Protein AF-A0A2V9IB07-F1 (afdb_monomer_lite)

pLDDT: mean 78.2, std 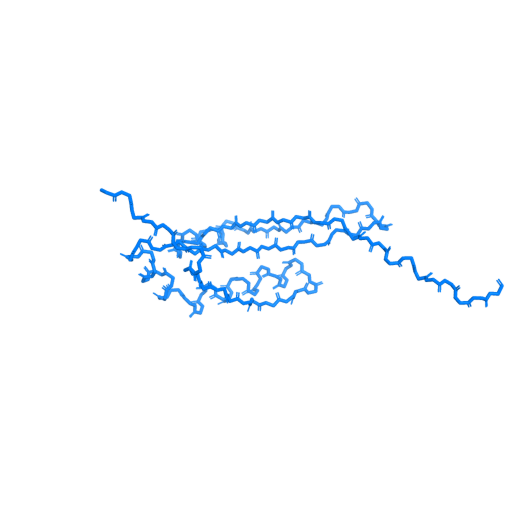16.07, range [34.69, 95.5]

Structure (mmCIF, N/CA/C/O backbone):
data_AF-A0A2V9IB07-F1
#
_entry.id   AF-A0A2V9IB07-F1
#
loop_
_atom_site.group_PDB
_atom_site.id
_atom_site.type_symbol
_atom_site.label_atom_id
_atom_site.label_alt_id
_atom_site.label_comp_id
_atom_site.label_asym_id
_atom_site.label_entity_id
_atom_site.label_seq_id
_atom_site.pdbx_PDB_ins_code
_atom_site.Cartn_x
_atom_site.Cartn_y
_atom_site.Cartn_z
_atom_site.occupancy
_atom_site.B_iso_or_equiv
_atom_site.auth_seq_id
_atom_site.auth_comp_id
_atom_site.auth_asym_id
_atom_site.auth_atom_id
_atom_site.pdbx_PDB_model_num
ATOM 1 N N . MET A 1 1 ? -20.875 -13.933 20.137 1.00 34.69 1 MET A N 1
ATOM 2 C CA . MET A 1 1 ? -21.347 -14.810 19.042 1.00 34.69 1 MET A CA 1
ATOM 3 C C . MET A 1 1 ? -20.501 -14.522 17.811 1.00 34.69 1 MET A C 1
ATOM 5 O O . MET A 1 1 ? -20.461 -13.358 17.434 1.00 34.69 1 MET A O 1
ATOM 9 N N . PRO A 1 2 ? -19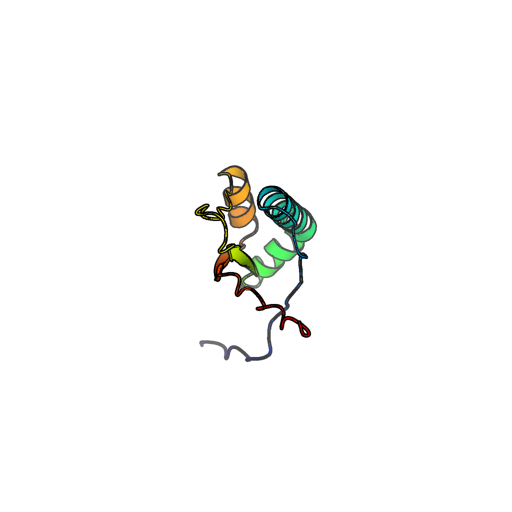.817 -15.500 17.198 1.00 49.41 2 PRO A N 1
ATOM 10 C CA . PRO A 1 2 ? -19.146 -15.270 15.925 1.00 49.41 2 PRO A CA 1
ATOM 11 C C . PRO A 1 2 ? -20.197 -15.269 14.805 1.00 49.41 2 PRO A C 1
ATOM 13 O O . PRO A 1 2 ? -20.926 -16.245 14.626 1.00 49.41 2 PRO A O 1
ATOM 16 N N . GLY A 1 3 ? -20.335 -14.145 14.101 1.00 53.38 3 GLY A N 1
ATOM 17 C CA . GLY A 1 3 ? -21.244 -14.014 12.961 1.00 53.38 3 GLY A CA 1
ATOM 18 C C . GLY A 1 3 ? -20.808 -14.911 11.799 1.00 53.38 3 GLY A C 1
ATOM 19 O O . GLY A 1 3 ? -19.620 -15.027 11.510 1.00 53.38 3 GLY A O 1
ATOM 20 N N . ARG A 1 4 ? -21.765 -15.562 11.123 1.00 59.72 4 ARG A N 1
ATOM 21 C CA . ARG A 1 4 ? -21.496 -16.342 9.903 1.00 59.72 4 ARG A CA 1
ATOM 22 C C . ARG A 1 4 ? -21.031 -15.399 8.789 1.00 59.72 4 ARG A C 1
ATOM 24 O O . ARG A 1 4 ? -21.849 -14.653 8.252 1.00 59.72 4 ARG A O 1
ATOM 31 N N . VAL A 1 5 ? -19.756 -15.481 8.411 1.00 60.03 5 VAL A N 1
ATOM 32 C CA . VAL A 1 5 ? -19.234 -14.873 7.178 1.00 60.03 5 VAL A CA 1
ATOM 33 C C . VAL A 1 5 ? -19.998 -15.484 6.003 1.00 60.03 5 VAL A C 1
ATOM 35 O O . VAL A 1 5 ? -20.005 -16.702 5.820 1.00 60.03 5 VAL A O 1
ATOM 38 N N . ARG A 1 6 ? -20.721 -14.662 5.237 1.00 61.72 6 ARG A N 1
ATOM 39 C CA . ARG A 1 6 ? -21.444 -15.136 4.053 1.00 61.72 6 ARG A CA 1
ATOM 40 C C . ARG A 1 6 ? -20.460 -15.177 2.890 1.00 61.72 6 ARG A C 1
ATOM 42 O O . ARG A 1 6 ? -19.881 -14.158 2.554 1.00 61.72 6 ARG A O 1
ATOM 49 N N . SER A 1 7 ? -20.342 -16.310 2.204 1.00 55.75 7 SER A N 1
ATOM 50 C CA . SER A 1 7 ? -19.403 -16.507 1.081 1.00 55.75 7 SER A CA 1
ATOM 51 C C . SER A 1 7 ? -19.609 -15.567 -0.122 1.00 55.75 7 SER A C 1
ATOM 53 O O . SER A 1 7 ? -18.810 -15.579 -1.047 1.00 55.75 7 SER A O 1
ATOM 55 N N . LYS A 1 8 ? -20.692 -14.778 -0.131 1.00 53.84 8 LYS A N 1
ATOM 56 C CA . LYS A 1 8 ? -21.001 -13.750 -1.138 1.00 53.84 8 LYS A CA 1
ATOM 57 C C . LYS A 1 8 ? -20.999 -12.318 -0.577 1.00 53.84 8 LYS A C 1
ATOM 59 O O . LYS A 1 8 ? -21.402 -11.407 -1.290 1.00 53.84 8 LYS A O 1
ATOM 64 N N . SER A 1 9 ? -20.624 -12.100 0.688 1.00 59.75 9 SER A N 1
ATOM 65 C CA . SER A 1 9 ? -20.465 -10.742 1.221 1.00 59.75 9 SER A CA 1
ATOM 66 C C . SER A 1 9 ? -19.043 -10.265 0.959 1.00 59.75 9 SER A C 1
ATOM 68 O O . SER A 1 9 ? -18.100 -10.786 1.546 1.00 59.75 9 SER A O 1
ATOM 70 N N . GLY A 1 10 ? -18.908 -9.292 0.070 1.00 69.56 10 GLY A N 1
ATOM 71 C CA . GLY A 1 10 ? -17.645 -8.670 -0.298 1.00 69.56 10 GLY A CA 1
ATOM 72 C C . GLY A 1 10 ? -17.896 -7.639 -1.389 1.00 69.56 10 GLY A C 1
ATOM 73 O O . GLY A 1 10 ? -18.877 -7.739 -2.128 1.00 69.56 10 GLY A O 1
ATOM 74 N N . PHE A 1 11 ? -17.037 -6.633 -1.467 1.00 76.44 11 PHE A N 1
ATOM 75 C CA . PHE A 1 11 ? -17.055 -5.639 -2.528 1.00 76.44 11 PHE A CA 1
ATOM 76 C C . PHE A 1 11 ? -15.655 -5.580 -3.123 1.00 76.44 11 PHE A C 1
ATOM 78 O O . PHE A 1 11 ? -14.702 -5.287 -2.408 1.00 76.44 11 PHE A O 1
ATOM 85 N N . ASN A 1 12 ? -15.545 -5.878 -4.417 1.00 79.25 12 ASN A N 1
ATOM 86 C CA . ASN A 1 12 ? -14.282 -5.843 -5.140 1.00 79.25 12 ASN A CA 1
ATOM 87 C C . ASN A 1 12 ? -14.319 -4.682 -6.128 1.00 79.25 12 ASN A C 1
ATOM 89 O O . ASN A 1 12 ? -15.221 -4.604 -6.963 1.00 79.25 12 ASN A O 1
ATOM 93 N N . LEU A 1 13 ? -13.325 -3.804 -6.040 1.00 79.25 13 LEU A N 1
ATOM 94 C CA . LEU A 1 13 ? -13.123 -2.706 -6.974 1.00 79.25 13 LEU A CA 1
ATOM 95 C C . LEU A 1 13 ? -11.791 -2.919 -7.686 1.00 79.25 13 LEU A C 1
ATOM 97 O O . LEU A 1 13 ? -10.752 -3.001 -7.036 1.00 79.25 13 LEU A O 1
ATOM 101 N N . SER A 1 14 ? -11.818 -2.978 -9.017 1.00 80.25 14 SER A N 1
ATOM 102 C CA . SER A 1 14 ? -10.581 -3.024 -9.794 1.00 80.25 14 SER A CA 1
ATOM 103 C C . SER A 1 14 ? -9.956 -1.630 -9.870 1.00 80.25 14 SER A C 1
ATOM 105 O O . SER A 1 14 ? -10.620 -0.664 -10.256 1.00 80.25 14 SER A O 1
ATOM 107 N N . ILE A 1 15 ? -8.684 -1.523 -9.480 1.00 77.44 15 ILE A N 1
ATOM 108 C CA . ILE A 1 15 ? -7.891 -0.291 -9.598 1.00 77.44 15 ILE A CA 1
ATOM 109 C C . ILE A 1 15 ? -7.428 -0.099 -11.051 1.00 77.44 15 ILE A C 1
ATOM 111 O O . ILE A 1 15 ? -7.502 1.024 -11.559 1.00 77.44 15 ILE A O 1
ATOM 115 N N . GLY A 1 16 ? -7.032 -1.195 -11.709 1.00 80.88 16 GLY A N 1
ATOM 116 C CA . GLY A 1 16 ? -6.524 -1.257 -13.081 1.00 80.88 16 GLY A CA 1
ATOM 117 C C . GLY A 1 16 ? -5.144 -1.916 -13.167 1.00 80.88 16 GLY A C 1
ATOM 118 O O . GLY A 1 16 ? -4.522 -2.198 -12.144 1.00 80.88 16 GLY A O 1
ATOM 119 N N . ASP A 1 17 ? -4.674 -2.128 -14.396 1.00 80.38 17 ASP A N 1
ATOM 120 C CA . ASP A 1 17 ? -3.316 -2.597 -14.668 1.00 80.38 17 ASP A CA 1
ATOM 121 C C . ASP A 1 17 ? -2.337 -1.420 -14.769 1.00 80.38 17 ASP A C 1
ATOM 123 O O . ASP A 1 17 ? -2.688 -0.303 -15.176 1.00 80.38 17 ASP A O 1
ATOM 127 N N . ALA A 1 18 ? -1.078 -1.677 -14.422 1.00 80.06 18 ALA A N 1
ATOM 128 C CA . ALA A 1 18 ? -0.005 -0.699 -14.493 1.00 80.06 18 ALA A CA 1
ATOM 129 C C . ALA A 1 18 ? 1.166 -1.235 -15.317 1.00 80.06 18 ALA A C 1
ATOM 131 O O . ALA A 1 18 ? 1.651 -2.340 -15.098 1.00 80.06 18 ALA A O 1
ATOM 132 N N . VAL A 1 19 ? 1.678 -0.400 -16.223 1.00 75.50 19 VAL A N 1
ATOM 133 C CA . VAL A 1 19 ? 2.830 -0.730 -17.082 1.00 75.50 19 VAL A CA 1
ATOM 134 C C . VAL A 1 19 ? 4.177 -0.675 -16.345 1.00 75.50 19 VAL A C 1
ATOM 136 O O . VAL A 1 19 ? 5.214 -0.976 -16.926 1.00 75.50 19 VAL A O 1
ATOM 139 N N . SER A 1 20 ? 4.191 -0.248 -15.076 1.00 79.94 20 SER A N 1
ATOM 140 C CA . SER A 1 20 ? 5.382 -0.243 -14.220 1.00 79.94 20 SER A CA 1
ATOM 141 C C . SER A 1 20 ? 5.025 -0.254 -12.731 1.00 79.94 20 SER A C 1
ATOM 143 O O . SER A 1 20 ? 3.966 0.229 -12.325 1.00 79.94 20 SER A O 1
ATOM 145 N N . ALA A 1 21 ? 5.955 -0.730 -11.896 1.00 81.56 21 ALA A N 1
ATOM 146 C CA . ALA A 1 21 ? 5.821 -0.726 -10.437 1.00 81.56 21 ALA A CA 1
ATOM 147 C C . ALA A 1 21 ? 5.567 0.680 -9.861 1.00 81.56 21 ALA A C 1
ATOM 149 O O . ALA A 1 21 ? 4.743 0.857 -8.967 1.00 81.56 21 ALA A O 1
ATOM 150 N N . ALA A 1 22 ? 6.234 1.706 -10.396 1.00 84.25 22 ALA A N 1
ATOM 151 C CA . ALA A 1 22 ? 6.032 3.084 -9.953 1.00 84.25 22 ALA A CA 1
ATOM 152 C C . ALA A 1 22 ? 4.627 3.604 -10.306 1.00 84.25 22 ALA A C 1
ATOM 154 O O . ALA A 1 22 ? 3.997 4.297 -9.503 1.00 84.25 22 ALA A O 1
ATOM 155 N N . ALA A 1 23 ? 4.116 3.251 -11.492 1.00 86.00 23 ALA A N 1
ATOM 156 C CA . ALA A 1 23 ? 2.759 3.602 -11.896 1.00 86.00 23 ALA A CA 1
ATOM 157 C C . ALA A 1 23 ? 1.715 2.907 -11.011 1.00 86.00 23 ALA A C 1
ATOM 159 O O . ALA A 1 23 ? 0.753 3.554 -10.599 1.00 86.00 23 ALA A O 1
ATOM 160 N N . LEU A 1 24 ? 1.949 1.640 -10.654 1.00 87.56 24 LEU A N 1
ATOM 161 C CA . LEU A 1 24 ? 1.106 0.886 -9.728 1.00 87.56 24 LEU A CA 1
ATOM 162 C C . LEU A 1 24 ? 1.023 1.570 -8.358 1.00 87.56 24 LEU A C 1
ATOM 164 O O . LEU A 1 24 ? -0.074 1.849 -7.880 1.00 87.56 24 LEU A O 1
ATOM 168 N N . VAL A 1 25 ? 2.166 1.892 -7.739 1.00 89.12 25 VAL A N 1
ATOM 169 C CA . VAL A 1 25 ? 2.195 2.557 -6.421 1.00 89.12 25 VAL A CA 1
ATOM 170 C C . VAL A 1 25 ? 1.451 3.891 -6.474 1.00 89.12 25 VAL A C 1
ATOM 172 O O . VAL A 1 25 ? 0.654 4.192 -5.587 1.00 89.12 25 VAL A O 1
ATOM 175 N N . LYS A 1 26 ? 1.636 4.667 -7.549 1.00 90.50 26 LYS A N 1
ATOM 176 C CA . LYS A 1 26 ? 0.915 5.928 -7.751 1.00 90.50 26 LYS A CA 1
ATOM 177 C C . LYS A 1 26 ? -0.601 5.723 -7.869 1.00 90.50 26 LYS A C 1
ATOM 179 O O . LYS A 1 26 ? -1.355 6.496 -7.281 1.00 90.50 26 LYS A O 1
ATOM 184 N N . GLN A 1 27 ? -1.053 4.709 -8.608 1.00 90.44 27 GLN A N 1
ATOM 185 C CA . GLN A 1 27 ? -2.477 4.386 -8.745 1.00 90.44 27 GLN A CA 1
ATOM 186 C C . GLN A 1 27 ? -3.088 3.938 -7.413 1.00 90.44 27 GLN A C 1
ATOM 188 O O . GLN A 1 27 ? -4.134 4.454 -7.024 1.00 90.44 27 GLN A O 1
ATOM 193 N N . VAL A 1 28 ? -2.420 3.028 -6.697 1.00 90.62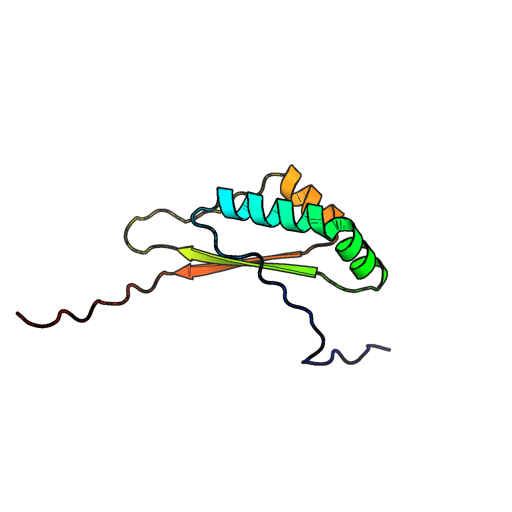 28 VAL A N 1
ATOM 194 C CA . VAL A 1 28 ? -2.838 2.557 -5.368 1.00 90.62 28 VAL A CA 1
ATOM 195 C C . VAL A 1 28 ? -2.977 3.734 -4.412 1.00 90.62 28 VAL A C 1
ATOM 197 O O . VAL A 1 28 ? -4.024 3.910 -3.791 1.00 90.62 28 VAL A O 1
ATOM 200 N N . ARG A 1 29 ? -1.954 4.588 -4.353 1.00 93.00 29 ARG A N 1
ATOM 201 C CA . ARG A 1 29 ? -1.955 5.789 -3.523 1.00 93.00 29 ARG A CA 1
ATOM 202 C C . ARG A 1 29 ? -3.144 6.697 -3.836 1.00 93.00 29 ARG A C 1
ATOM 204 O O . ARG A 1 29 ? -3.893 7.036 -2.924 1.00 93.00 29 ARG A O 1
ATOM 211 N N . GLY A 1 30 ? -3.337 7.042 -5.110 1.00 91.81 30 GLY A N 1
ATOM 212 C CA . GLY A 1 30 ? -4.443 7.901 -5.538 1.00 91.81 30 GLY A CA 1
ATOM 213 C C . GLY A 1 30 ? -5.803 7.314 -5.164 1.00 91.81 30 GLY A C 1
ATOM 214 O O . GLY A 1 30 ? -6.642 8.008 -4.605 1.00 91.81 30 GLY A O 1
ATOM 215 N N . ARG A 1 31 ? -6.002 6.003 -5.357 1.00 91.06 31 ARG A N 1
ATOM 216 C CA . ARG A 1 31 ? -7.258 5.338 -4.977 1.00 91.06 31 ARG A CA 1
ATOM 217 C C . ARG A 1 31 ? -7.519 5.360 -3.479 1.00 91.06 31 ARG A C 1
ATOM 219 O O . ARG A 1 31 ? -8.668 5.535 -3.082 1.00 91.06 31 ARG A O 1
ATOM 226 N N . VAL A 1 32 ? -6.492 5.184 -2.657 1.00 92.94 32 VAL A N 1
ATOM 227 C CA . VAL A 1 32 ? -6.634 5.244 -1.197 1.00 92.94 32 VAL A CA 1
ATOM 228 C C . VAL A 1 32 ? -6.945 6.666 -0.742 1.00 92.94 32 VAL A C 1
ATOM 230 O O . VAL A 1 32 ? -7.815 6.851 0.104 1.00 92.94 32 VAL A O 1
ATOM 233 N N . GLU A 1 33 ? -6.286 7.669 -1.322 1.00 94.62 33 GLU A N 1
ATOM 234 C CA . GLU A 1 33 ? -6.565 9.081 -1.039 1.00 94.62 33 GLU A CA 1
ATOM 235 C C . GLU A 1 33 ? -8.004 9.453 -1.442 1.00 94.62 33 GLU A C 1
ATOM 237 O O . GLU A 1 33 ? -8.748 9.978 -0.612 1.00 94.62 33 GLU A O 1
ATOM 242 N N . ASP A 1 34 ? -8.435 9.080 -2.651 1.00 94.31 34 ASP A N 1
ATOM 243 C CA . ASP A 1 34 ? -9.780 9.357 -3.176 1.00 94.31 34 ASP A CA 1
ATOM 244 C C . ASP A 1 34 ? -10.897 8.690 -2.354 1.00 94.31 34 ASP A C 1
ATOM 246 O O . ASP A 1 34 ? -12.007 9.213 -2.261 1.00 94.31 34 ASP A O 1
ATOM 250 N N . ASN A 1 35 ? -10.617 7.529 -1.750 1.00 93.19 35 ASN A N 1
ATOM 251 C CA . ASN A 1 35 ? -11.604 6.730 -1.015 1.00 93.19 35 ASN A CA 1
ATOM 252 C C . ASN A 1 35 ? -11.398 6.751 0.506 1.00 93.19 35 ASN A C 1
ATOM 254 O O . ASN A 1 35 ? -12.056 5.996 1.222 1.00 93.19 35 ASN A O 1
ATOM 258 N N . MET A 1 36 ? -10.526 7.621 1.024 1.00 94.25 36 MET A N 1
ATOM 259 C CA . MET A 1 36 ? -10.125 7.645 2.436 1.00 94.25 36 MET A CA 1
ATOM 260 C C . MET A 1 36 ? -11.322 7.684 3.397 1.00 94.25 36 MET A C 1
ATOM 262 O O . MET A 1 36 ? -11.365 6.940 4.374 1.00 94.25 36 MET A O 1
ATOM 266 N N . SER A 1 37 ? -12.324 8.523 3.123 1.00 93.62 37 SER A N 1
ATOM 267 C CA . SER A 1 37 ? -13.517 8.641 3.973 1.00 93.62 37 SER A CA 1
ATOM 268 C C . SER A 1 37 ? -14.336 7.348 4.017 1.00 93.62 37 SER A C 1
ATOM 270 O O . SER A 1 37 ? -14.781 6.939 5.088 1.00 93.62 37 SER A O 1
ATOM 272 N N . ALA A 1 38 ? -14.498 6.681 2.873 1.00 92.12 38 ALA A N 1
ATOM 273 C CA . ALA A 1 38 ? -15.218 5.418 2.768 1.00 92.12 38 ALA A CA 1
ATOM 274 C C . ALA A 1 38 ? -14.459 4.272 3.454 1.00 92.12 38 ALA A C 1
ATOM 276 O O . ALA A 1 38 ? -15.073 3.470 4.154 1.00 92.12 38 ALA A O 1
ATOM 277 N N . LEU A 1 39 ? -13.132 4.227 3.308 1.00 92.50 39 LEU A N 1
ATOM 278 C CA . LEU A 1 39 ? -12.271 3.228 3.951 1.00 92.50 39 LEU A CA 1
ATOM 279 C C . LEU A 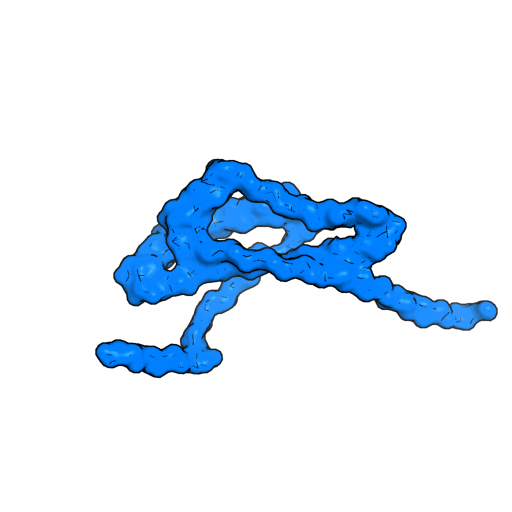1 39 ? -12.302 3.358 5.481 1.00 92.50 39 LEU A C 1
ATOM 281 O O . LEU A 1 39 ? -12.505 2.370 6.186 1.00 92.50 39 LEU A O 1
ATOM 285 N N . LEU A 1 40 ? -12.222 4.586 6.001 1.00 93.12 40 LEU A N 1
ATOM 286 C CA . LEU A 1 40 ? -12.359 4.849 7.436 1.00 93.12 40 LEU A CA 1
ATOM 287 C C . LEU A 1 40 ? -13.753 4.483 7.964 1.00 93.12 40 LEU A C 1
ATOM 289 O O . LEU A 1 40 ? -13.871 3.897 9.041 1.00 93.12 40 LEU A O 1
ATOM 293 N N . ALA A 1 41 ? -14.811 4.795 7.209 1.00 92.75 41 ALA A N 1
ATOM 294 C CA . ALA A 1 41 ? -16.174 4.416 7.576 1.00 92.75 41 ALA A CA 1
ATOM 295 C C . ALA A 1 41 ? -16.350 2.889 7.606 1.00 92.75 41 ALA A C 1
ATOM 297 O O . ALA A 1 41 ? -16.966 2.363 8.532 1.00 92.75 41 ALA A O 1
ATOM 298 N N . LEU A 1 42 ? -15.765 2.171 6.640 1.00 90.31 42 LEU A N 1
ATOM 299 C CA . LEU A 1 42 ? -15.758 0.710 6.610 1.00 90.31 42 LEU A CA 1
ATOM 300 C C . LEU A 1 42 ? -15.069 0.132 7.855 1.00 90.31 42 LEU A C 1
ATOM 302 O O . LEU A 1 42 ? -15.641 -0.739 8.510 1.00 90.31 42 LEU A O 1
ATOM 306 N N . GLY A 1 43 ? -13.898 0.662 8.224 1.00 88.19 43 GLY A N 1
ATOM 307 C CA . GLY A 1 43 ? -13.186 0.264 9.440 1.00 88.19 43 GLY A CA 1
ATOM 308 C C . GLY A 1 43 ? -13.996 0.523 10.716 1.00 88.19 43 GLY A C 1
ATOM 309 O O . GLY A 1 43 ? -14.059 -0.332 11.597 1.00 88.19 43 GLY A O 1
ATOM 310 N N . GLY A 1 44 ? -14.708 1.654 10.789 1.00 88.81 44 GLY A N 1
ATOM 311 C CA . GLY A 1 44 ? -15.615 1.970 11.901 1.00 88.81 44 GLY A CA 1
ATOM 312 C C . GLY A 1 44 ? -16.798 1.002 12.045 1.00 88.81 44 GLY A C 1
ATOM 313 O O . GLY A 1 44 ? -17.320 0.826 13.144 1.00 88.81 44 GLY A O 1
ATOM 314 N N . LEU A 1 45 ? -17.197 0.337 10.956 1.00 90.31 45 LEU A N 1
ATOM 315 C CA . LEU A 1 45 ? -18.222 -0.712 10.941 1.00 90.31 45 LEU A CA 1
ATOM 316 C C . LEU A 1 45 ? -17.647 -2.121 11.191 1.00 90.31 45 LEU A C 1
ATOM 318 O O . LEU A 1 45 ? -18.395 -3.099 11.163 1.00 90.31 45 LEU A O 1
ATOM 322 N N . GLY A 1 46 ? -16.335 -2.238 11.430 1.00 86.50 46 GLY A N 1
ATOM 323 C CA . GLY A 1 46 ? -15.631 -3.512 11.597 1.00 86.50 46 GLY A CA 1
ATOM 324 C C . GLY A 1 46 ? -15.346 -4.247 10.283 1.00 86.50 46 GLY A C 1
ATOM 325 O O . GLY A 1 46 ? -15.047 -5.440 10.305 1.00 86.50 46 GLY A O 1
ATOM 326 N N . GLY A 1 47 ? -15.474 -3.567 9.142 1.00 85.31 47 GLY A N 1
ATOM 327 C CA . GLY A 1 47 ? -15.073 -4.097 7.845 1.00 85.31 47 GLY A CA 1
ATOM 328 C C . GLY A 1 47 ? -13.562 -4.001 7.634 1.00 85.31 47 GLY A C 1
ATOM 329 O O . GLY A 1 47 ? -12.895 -3.146 8.211 1.00 85.31 47 GLY A O 1
ATOM 330 N N . VAL A 1 48 ? -13.035 -4.874 6.777 1.00 86.94 48 VAL A N 1
ATOM 331 C CA . VAL A 1 48 ? -11.617 -4.912 6.402 1.00 86.94 48 VAL A CA 1
ATOM 332 C C . VAL A 1 48 ? -11.512 -4.659 4.903 1.00 86.94 48 VAL A C 1
ATOM 334 O O . VAL A 1 48 ? -12.217 -5.296 4.119 1.00 86.94 48 VAL A O 1
ATOM 337 N N . ALA A 1 49 ? -10.656 -3.716 4.513 1.00 89.75 49 ALA A N 1
ATOM 338 C CA . ALA A 1 49 ? -10.307 -3.467 3.121 1.00 89.75 49 ALA A CA 1
ATOM 339 C C . ALA A 1 49 ? -8.935 -4.070 2.822 1.00 89.75 49 ALA A C 1
ATOM 341 O O . ALA A 1 49 ? -7.986 -3.857 3.574 1.00 89.75 49 ALA A O 1
ATOM 342 N N . VAL A 1 50 ? -8.834 -4.780 1.702 1.00 90.88 50 VAL A N 1
ATOM 343 C CA . VAL A 1 50 ? -7.586 -5.379 1.227 1.00 90.88 50 VAL A CA 1
ATOM 344 C C . VAL A 1 50 ? -7.313 -4.863 -0.177 1.00 90.88 50 VAL A C 1
ATOM 346 O O . VAL A 1 50 ? -8.190 -4.914 -1.041 1.00 90.88 50 VAL A O 1
ATOM 349 N N . ILE A 1 51 ? -6.102 -4.367 -0.404 1.00 89.94 51 ILE A N 1
ATOM 350 C CA . ILE A 1 51 ? -5.570 -4.136 -1.744 1.00 89.94 51 ILE A CA 1
ATOM 351 C C . ILE A 1 51 ? -4.758 -5.366 -2.116 1.00 89.94 51 ILE A C 1
ATOM 353 O O . ILE A 1 51 ? -3.764 -5.674 -1.461 1.00 89.94 51 ILE A O 1
ATOM 357 N N . ASP A 1 52 ? -5.199 -6.059 -3.160 1.00 89.19 52 ASP A N 1
ATOM 358 C CA . ASP A 1 52 ? -4.516 -7.224 -3.707 1.00 89.19 52 ASP A CA 1
ATOM 359 C C . ASP A 1 52 ? -3.803 -6.849 -5.007 1.00 89.19 52 ASP A C 1
ATOM 361 O O . ASP A 1 52 ? -4.400 -6.269 -5.917 1.00 89.19 52 ASP A O 1
ATOM 365 N N . VAL A 1 53 ? -2.506 -7.136 -5.065 1.00 85.94 53 VAL A N 1
ATOM 366 C CA . VAL A 1 53 ? -1.623 -6.784 -6.175 1.00 85.94 53 VAL A CA 1
ATOM 367 C C . VAL A 1 53 ? -1.057 -8.056 -6.790 1.00 85.94 53 VAL A C 1
ATOM 369 O O . VAL A 1 53 ? -0.268 -8.758 -6.160 1.00 85.94 53 VAL A O 1
ATOM 372 N N . GLY A 1 54 ? -1.399 -8.304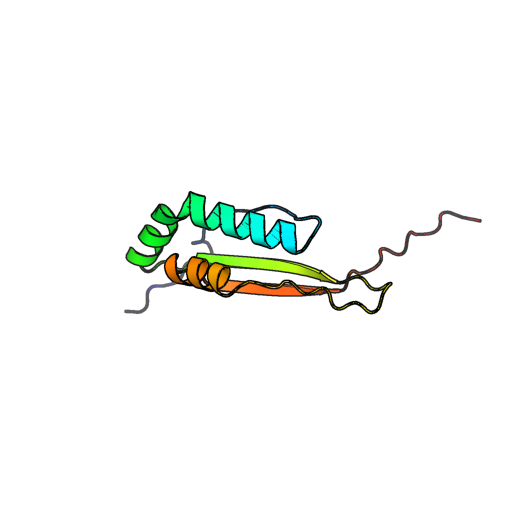 -8.053 1.00 85.69 54 GLY A N 1
ATOM 373 C CA . GLY A 1 54 ? -0.740 -9.305 -8.888 1.00 85.69 54 GLY A CA 1
ATOM 374 C C . GLY A 1 54 ? 0.480 -8.719 -9.598 1.00 85.69 54 GLY A C 1
ATOM 375 O O . GLY A 1 54 ? 0.380 -7.675 -10.240 1.00 85.69 54 GLY A O 1
ATOM 376 N N . LEU A 1 55 ? 1.630 -9.386 -9.503 1.00 80.00 55 LEU A N 1
ATOM 377 C CA . LEU A 1 55 ? 2.851 -9.029 -10.226 1.00 80.00 55 LEU A CA 1
ATOM 378 C C . LEU A 1 55 ? 3.257 -10.158 -11.161 1.00 80.00 55 LEU A C 1
ATOM 380 O O . LEU A 1 55 ? 3.543 -11.263 -10.710 1.00 80.00 55 LEU A O 1
ATOM 384 N N . THR A 1 56 ? 3.344 -9.864 -12.453 1.00 77.31 56 THR A N 1
ATOM 385 C CA . THR A 1 56 ? 3.885 -10.801 -13.438 1.00 77.31 56 THR A CA 1
ATOM 386 C C . THR A 1 56 ? 5.395 -10.598 -13.558 1.00 77.31 56 THR A C 1
ATOM 388 O O . THR A 1 56 ? 5.848 -9.504 -13.893 1.00 77.31 56 THR A O 1
ATOM 391 N N . VAL A 1 57 ? 6.183 -11.636 -13.269 1.00 74.19 57 VAL A N 1
ATOM 392 C CA . VAL A 1 57 ? 7.656 -11.608 -13.334 1.00 74.19 57 VAL A CA 1
ATOM 393 C C . VAL A 1 57 ? 8.115 -12.273 -14.634 1.00 74.19 57 VAL A C 1
ATOM 395 O O . VAL A 1 57 ? 7.786 -13.433 -14.868 1.00 74.19 57 VAL A O 1
ATOM 398 N N . GLY A 1 58 ? 8.834 -11.546 -15.493 1.00 66.31 58 GLY A N 1
ATOM 399 C CA . GLY A 1 58 ? 9.315 -12.057 -16.785 1.00 66.31 58 GLY A CA 1
ATOM 400 C C . GLY A 1 58 ? 10.374 -13.160 -16.658 1.00 66.31 58 GLY A C 1
ATOM 401 O O . GLY A 1 58 ? 11.083 -13.242 -15.658 1.00 66.31 58 GLY A O 1
ATOM 402 N N . THR A 1 59 ? 10.477 -14.001 -17.687 1.00 59.03 59 THR A N 1
ATOM 403 C CA . THR A 1 59 ? 11.401 -15.148 -17.799 1.00 59.03 59 THR A CA 1
ATOM 404 C C . THR A 1 59 ? 12.729 -14.813 -18.480 1.00 59.03 59 THR A C 1
ATOM 406 O O . THR A 1 59 ? 13.697 -15.552 -18.313 1.00 59.03 59 THR A O 1
ATOM 409 N N . SER A 1 60 ? 12.782 -13.725 -19.255 1.00 56.16 60 SER A N 1
ATOM 410 C CA . SER A 1 60 ? 13.845 -13.486 -20.243 1.00 56.16 60 SER A CA 1
ATOM 411 C C . SER A 1 60 ? 15.051 -12.700 -19.710 1.00 56.16 60 SER A C 1
ATOM 413 O O . SER A 1 60 ? 16.143 -12.847 -20.248 1.00 56.16 60 SER A O 1
ATOM 415 N N . ASP A 1 61 ? 14.890 -11.933 -18.627 1.00 50.41 61 ASP A N 1
ATOM 416 C CA . ASP A 1 61 ? 15.991 -11.270 -17.921 1.00 50.41 61 ASP A CA 1
ATOM 417 C C . ASP A 1 61 ? 15.954 -11.636 -16.424 1.00 50.41 61 ASP A C 1
ATOM 419 O O . ASP A 1 61 ? 14.871 -11.672 -15.836 1.00 50.41 61 ASP A O 1
ATOM 423 N N . PRO A 1 62 ? 17.103 -11.856 -15.753 1.00 44.78 62 PRO A N 1
ATOM 424 C CA . PRO A 1 62 ? 17.180 -12.307 -14.357 1.00 44.78 62 PRO A CA 1
ATOM 425 C C . PRO A 1 62 ? 16.817 -11.217 -13.328 1.00 44.78 62 PRO A C 1
ATOM 427 O O . PRO A 1 62 ? 17.300 -11.228 -12.194 1.00 44.78 62 PRO A O 1
ATOM 430 N N . PHE A 1 63 ? 15.986 -10.247 -13.704 1.00 53.56 63 PHE A N 1
ATOM 431 C CA . PHE A 1 63 ? 15.563 -9.177 -12.818 1.00 53.56 63 PHE A CA 1
ATOM 432 C C . PHE A 1 63 ? 14.310 -9.585 -12.050 1.00 53.56 63 PHE A C 1
ATOM 434 O O . PHE A 1 63 ? 13.207 -9.662 -12.585 1.00 53.56 63 PHE A O 1
ATOM 441 N N . THR A 1 64 ? 14.486 -9.781 -10.746 1.00 58.25 64 THR A N 1
ATOM 442 C CA . THR A 1 64 ? 13.405 -9.740 -9.764 1.00 58.25 64 THR A CA 1
ATOM 443 C C . THR A 1 64 ? 12.560 -8.485 -10.002 1.00 58.25 64 THR A C 1
ATOM 445 O O . THR A 1 64 ? 13.035 -7.373 -9.762 1.00 58.25 64 THR A O 1
ATOM 448 N N . ALA A 1 65 ? 11.312 -8.627 -10.461 1.00 66.06 65 ALA A N 1
ATOM 449 C CA . ALA A 1 65 ? 10.392 -7.495 -10.476 1.00 66.06 65 ALA A CA 1
ATOM 450 C C . ALA A 1 65 ? 10.059 -7.142 -9.021 1.00 66.06 65 ALA A C 1
ATOM 452 O O . ALA A 1 65 ? 9.413 -7.911 -8.311 1.00 66.06 65 ALA A O 1
ATOM 453 N N . SER A 1 66 ? 10.543 -5.993 -8.557 1.00 73.00 66 SER A N 1
ATOM 454 C CA . SER A 1 66 ? 10.286 -5.498 -7.207 1.00 73.00 66 SER A CA 1
ATOM 455 C C . SER A 1 66 ? 9.362 -4.289 -7.248 1.00 73.00 66 SER A C 1
ATOM 457 O O . SER A 1 66 ? 9.597 -3.348 -8.009 1.00 73.00 66 SER A O 1
ATOM 459 N N . VAL A 1 67 ? 8.359 -4.274 -6.375 1.00 80.81 67 VAL A N 1
ATOM 460 C CA . VAL A 1 67 ? 7.585 -3.071 -6.058 1.00 80.81 67 VAL A CA 1
ATOM 461 C C . VAL A 1 67 ? 8.067 -2.537 -4.720 1.00 80.81 67 VAL A C 1
ATOM 463 O O . VAL A 1 67 ? 8.052 -3.251 -3.720 1.00 80.81 67 VAL A O 1
ATOM 466 N N . THR A 1 68 ? 8.472 -1.271 -4.696 1.00 86.88 68 THR A N 1
ATOM 467 C CA . THR A 1 68 ? 8.922 -0.605 -3.473 1.00 86.88 68 THR A CA 1
ATOM 468 C C . THR A 1 68 ? 7.853 0.371 -3.012 1.00 86.88 68 THR A C 1
ATOM 470 O O . THR A 1 68 ? 7.586 1.359 -3.694 1.00 86.88 68 THR A O 1
ATOM 473 N N . LEU A 1 69 ? 7.268 0.116 -1.841 1.00 88.31 69 LEU A N 1
ATOM 474 C CA . LEU A 1 69 ? 6.436 1.090 -1.139 1.00 88.31 69 LEU A CA 1
ATOM 475 C C . LEU A 1 69 ? 7.312 1.900 -0.188 1.00 88.31 69 LEU A C 1
ATOM 477 O O . LEU A 1 69 ? 8.088 1.339 0.587 1.00 88.31 69 LEU A O 1
ATOM 481 N N . THR A 1 70 ? 7.195 3.224 -0.237 1.00 93.25 70 THR A N 1
ATOM 482 C CA . THR A 1 70 ? 7.921 4.084 0.698 1.00 93.25 70 THR A CA 1
ATOM 483 C C . THR A 1 70 ? 7.266 4.037 2.084 1.00 93.25 70 THR A C 1
ATOM 485 O O . THR A 1 70 ? 6.084 3.699 2.201 1.00 93.25 70 THR A O 1
ATOM 488 N N . PRO A 1 71 ? 7.968 4.446 3.158 1.00 95.50 71 PRO A N 1
ATOM 489 C CA . PRO A 1 71 ? 7.349 4.580 4.477 1.00 95.50 71 PRO A CA 1
ATOM 490 C C . PRO A 1 71 ? 6.103 5.476 4.477 1.00 95.50 71 PRO A C 1
ATOM 492 O O . PRO A 1 71 ? 5.163 5.219 5.224 1.00 95.50 71 PRO A O 1
ATOM 495 N N . ALA A 1 72 ? 6.069 6.502 3.620 1.00 94.00 72 ALA A N 1
ATOM 496 C CA . ALA A 1 72 ? 4.909 7.375 3.479 1.00 94.00 72 ALA A CA 1
ATOM 497 C C . ALA A 1 72 ? 3.706 6.647 2.856 1.00 94.00 72 ALA A C 1
ATOM 499 O O . ALA A 1 72 ? 2.573 6.888 3.268 1.00 94.00 72 ALA A O 1
ATOM 500 N N . ASP A 1 73 ? 3.942 5.741 1.906 1.00 92.94 73 ASP A N 1
ATOM 501 C CA . ASP A 1 73 ? 2.880 4.942 1.286 1.00 92.94 73 ASP A CA 1
ATOM 502 C C . ASP A 1 73 ? 2.327 3.916 2.280 1.00 92.94 73 ASP A C 1
ATOM 504 O O . ASP A 1 73 ? 1.115 3.792 2.436 1.00 92.94 73 ASP A O 1
ATOM 508 N N . LEU A 1 74 ? 3.202 3.249 3.038 1.00 92.75 74 LEU A N 1
ATOM 509 C CA . LEU A 1 74 ? 2.786 2.323 4.096 1.00 92.75 74 LEU A CA 1
ATOM 510 C C . LEU A 1 74 ? 2.003 3.036 5.207 1.00 92.75 74 LEU A C 1
ATOM 512 O O . LEU A 1 74 ? 0.984 2.528 5.671 1.00 92.75 74 LEU A O 1
ATOM 516 N N . ALA A 1 75 ? 2.437 4.235 5.604 1.00 95.00 75 ALA A N 1
ATOM 517 C CA . ALA A 1 75 ? 1.720 5.048 6.581 1.00 95.00 75 ALA A CA 1
ATOM 518 C C . ALA A 1 75 ? 0.332 5.470 6.074 1.00 95.00 75 ALA A C 1
ATOM 520 O O . ALA A 1 75 ? -0.620 5.503 6.854 1.00 95.00 75 ALA A O 1
ATOM 521 N N . LEU A 1 76 ? 0.199 5.765 4.777 1.00 94.56 76 LEU A N 1
ATOM 522 C CA . LEU A 1 76 ? -1.090 6.070 4.162 1.00 94.56 76 LEU A CA 1
ATOM 523 C C . LEU A 1 76 ? -2.038 4.863 4.219 1.00 94.56 76 LEU A C 1
ATOM 525 O O . LEU A 1 76 ? -3.183 5.024 4.639 1.00 94.56 76 LEU A O 1
ATOM 529 N N . LEU A 1 77 ? -1.561 3.670 3.848 1.00 93.06 77 LEU A N 1
ATOM 530 C CA . LEU A 1 77 ? -2.353 2.435 3.911 1.00 93.06 77 LEU A CA 1
ATOM 531 C C . LEU A 1 77 ? -2.800 2.125 5.343 1.00 93.06 77 LEU A C 1
ATOM 533 O O . LEU A 1 77 ? -3.983 1.893 5.589 1.00 93.06 77 LEU A O 1
ATOM 537 N N . ALA A 1 78 ? -1.875 2.218 6.302 1.00 93.12 78 ALA A N 1
ATOM 538 C CA . ALA A 1 78 ? -2.171 2.005 7.715 1.00 93.12 78 ALA A CA 1
ATOM 539 C C . ALA A 1 78 ? -3.208 3.008 8.239 1.00 93.12 78 ALA A C 1
ATOM 541 O O . ALA A 1 78 ? -4.147 2.625 8.935 1.00 93.12 78 ALA A O 1
ATOM 542 N N . LYS A 1 79 ? -3.084 4.289 7.865 1.00 94.06 79 LYS A N 1
ATOM 543 C CA . LYS A 1 79 ? -4.054 5.329 8.234 1.00 94.06 79 LYS A CA 1
ATOM 544 C C . LYS A 1 79 ? -5.445 5.036 7.675 1.00 94.06 79 LYS A C 1
ATOM 546 O O . LYS A 1 79 ? -6.428 5.323 8.348 1.00 94.06 79 LYS A O 1
ATOM 551 N N . ALA A 1 80 ? -5.526 4.484 6.468 1.00 92.62 80 ALA A N 1
ATOM 552 C CA . ALA A 1 80 ? -6.785 4.109 5.837 1.00 92.62 80 ALA A CA 1
ATOM 553 C C . ALA A 1 80 ? -7.371 2.787 6.374 1.00 92.62 80 ALA A C 1
ATOM 555 O O . ALA A 1 80 ? -8.490 2.439 6.005 1.00 92.62 80 ALA A O 1
ATOM 556 N N . GLY A 1 81 ? -6.644 2.052 7.227 1.00 92.38 81 GLY A N 1
ATOM 557 C CA . GLY A 1 81 ? -7.063 0.734 7.714 1.00 92.38 81 GLY A CA 1
ATOM 558 C C . GLY A 1 81 ? -7.066 -0.335 6.617 1.00 92.38 81 GLY A C 1
ATOM 559 O O . GLY A 1 81 ? -7.913 -1.224 6.633 1.00 92.38 81 GLY A O 1
ATOM 560 N N . VAL A 1 82 ? -6.161 -0.212 5.642 1.00 92.25 82 VAL A N 1
ATOM 561 C CA . VAL A 1 82 ? -6.087 -1.085 4.467 1.00 92.25 82 VAL A CA 1
ATOM 562 C C . VAL A 1 82 ? -4.948 -2.089 4.615 1.00 92.25 82 VAL A C 1
ATOM 564 O O . VAL A 1 82 ? -3.804 -1.710 4.867 1.00 92.25 82 VAL A O 1
ATOM 567 N N . GLU A 1 83 ? -5.254 -3.365 4.402 1.00 92.44 83 GLU A N 1
ATOM 568 C CA . GLU A 1 83 ? -4.260 -4.430 4.272 1.00 92.44 83 GLU A CA 1
ATOM 569 C C . GLU A 1 83 ? -3.697 -4.477 2.845 1.00 92.44 83 GLU A C 1
ATOM 571 O O . GLU A 1 83 ? -4.394 -4.175 1.873 1.00 92.44 83 GLU A O 1
ATOM 576 N N . LEU A 1 84 ? -2.435 -4.885 2.710 1.00 89.62 84 LEU A N 1
ATOM 577 C CA . LEU A 1 84 ? -1.769 -5.061 1.422 1.00 89.62 84 LEU A CA 1
ATOM 578 C C . LEU A 1 84 ? -1.399 -6.532 1.228 1.00 89.62 84 LEU A C 1
ATOM 580 O O . LEU A 1 84 ? -0.632 -7.089 2.012 1.00 89.62 84 LEU A O 1
ATOM 584 N N . SER A 1 85 ? -1.912 -7.125 0.155 1.00 90.19 85 SER A N 1
ATOM 585 C CA . SER A 1 85 ? -1.566 -8.456 -0.339 1.00 90.19 85 SER A CA 1
ATOM 586 C C . SER A 1 85 ? -0.810 -8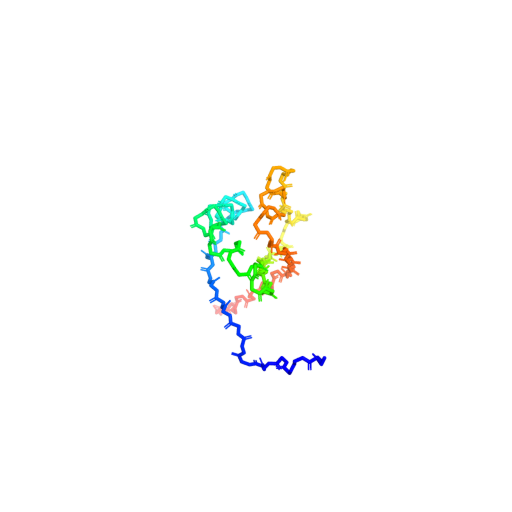.318 -1.659 1.00 90.19 85 SER A C 1
ATOM 588 O O . SER A 1 85 ? -1.223 -7.563 -2.539 1.00 90.19 85 SER A O 1
ATOM 590 N N . VAL A 1 86 ? 0.318 -9.019 -1.794 1.00 85.75 86 VAL A N 1
ATOM 591 C CA . VAL A 1 86 ? 1.124 -9.032 -3.022 1.00 85.75 86 VAL A CA 1
ATOM 592 C C . VAL A 1 86 ? 1.374 -10.476 -3.427 1.00 85.75 86 VAL A C 1
ATOM 594 O O . VAL A 1 86 ? 1.994 -11.236 -2.683 1.00 85.75 86 VAL A O 1
ATOM 597 N N . SER A 1 87 ? 0.927 -10.826 -4.627 1.00 85.62 87 SER A N 1
ATOM 598 C CA . SER A 1 87 ? 1.094 -12.143 -5.230 1.00 85.62 87 SER A CA 1
ATOM 599 C C . SER A 1 87 ? 1.921 -12.012 -6.503 1.00 85.62 87 SER A C 1
ATOM 601 O O . SER A 1 87 ? 1.548 -11.281 -7.417 1.00 85.62 87 SER A O 1
ATOM 603 N N . ALA A 1 88 ? 3.054 -12.708 -6.570 1.00 81.81 88 ALA A N 1
ATOM 604 C CA . ALA A 1 88 ? 3.914 -12.715 -7.749 1.00 81.81 88 ALA A CA 1
ATOM 605 C C . ALA A 1 88 ? 3.755 -14.028 -8.523 1.00 81.81 88 ALA A C 1
ATOM 607 O O . ALA A 1 88 ? 3.835 -15.110 -7.938 1.00 81.81 88 ALA A O 1
ATOM 608 N N . TYR A 1 89 ? 3.565 -13.925 -9.836 1.00 77.75 89 TYR A N 1
ATOM 609 C CA . TYR A 1 89 ? 3.388 -15.050 -10.744 1.00 77.75 89 TYR A CA 1
ATOM 610 C C . TYR A 1 89 ? 4.435 -14.983 -11.859 1.00 77.75 89 TYR A C 1
ATOM 612 O O . TYR A 1 89 ? 4.617 -13.918 -12.454 1.00 77.75 89 TYR A O 1
ATOM 620 N N . PRO A 1 90 ? 5.134 -16.086 -12.170 1.00 70.81 90 PRO A N 1
ATOM 621 C CA . PRO A 1 90 ? 6.002 -16.119 -13.337 1.00 70.81 90 PRO A CA 1
ATOM 622 C C . PRO A 1 90 ? 5.163 -15.931 -14.605 1.00 70.81 90 PRO A C 1
ATOM 624 O O . PRO A 1 90 ? 4.089 -16.521 -14.738 1.00 70.81 90 PRO A O 1
ATOM 627 N N . ALA A 1 91 ? 5.655 -15.123 -15.540 1.00 70.31 91 ALA A N 1
ATOM 628 C CA . ALA A 1 91 ? 5.111 -15.070 -16.884 1.00 70.31 91 ALA A CA 1
ATOM 629 C C . ALA A 1 91 ? 5.321 -16.444 -17.529 1.00 70.31 91 ALA A C 1
ATOM 631 O O . ALA A 1 91 ? 6.455 -16.873 -17.730 1.00 70.31 91 ALA A O 1
ATOM 632 N N . THR A 1 92 ? 4.249 -17.163 -17.846 1.00 60.97 92 THR A N 1
ATOM 633 C CA . THR A 1 92 ? 4.353 -18.250 -18.817 1.00 60.97 92 THR A CA 1
ATOM 634 C C . THR A 1 92 ? 4.468 -17.595 -20.181 1.00 60.97 92 THR A C 1
ATOM 636 O O . THR A 1 92 ? 3.522 -16.933 -20.608 1.00 60.97 92 THR A O 1
ATOM 639 N N . GLU A 1 93 ? 5.613 -17.736 -20.848 1.00 58.03 93 GLU A N 1
ATOM 640 C CA . GLU A 1 93 ? 5.684 -17.426 -22.274 1.00 58.03 93 GLU A CA 1
ATOM 641 C C . GLU A 1 93 ? 4.614 -18.280 -22.963 1.00 58.03 93 GLU A C 1
ATOM 643 O O . GLU A 1 93 ? 4.665 -19.514 -22.914 1.00 58.03 93 GLU A O 1
ATOM 648 N N . GLU A 1 94 ? 3.600 -17.639 -23.553 1.00 52.34 94 GLU A N 1
ATOM 649 C CA . GLU A 1 94 ? 2.829 -18.296 -24.598 1.00 52.34 94 GLU A CA 1
ATOM 650 C C . GLU A 1 94 ? 3.855 -18.658 -25.663 1.00 52.34 94 GLU A C 1
ATOM 652 O O . GLU A 1 94 ? 4.428 -17.793 -26.322 1.00 52.34 94 GLU A O 1
ATOM 657 N N . THR A 1 95 ? 4.154 -19.949 -25.766 1.00 46.72 95 THR A N 1
ATOM 658 C CA . THR A 1 95 ? 4.901 -20.481 -26.892 1.00 46.72 95 THR A CA 1
ATOM 659 C C . THR A 1 95 ? 4.020 -20.215 -28.096 1.00 46.72 95 THR A C 1
ATOM 661 O O . THR A 1 95 ? 3.054 -20.937 -28.348 1.00 46.72 95 THR A O 1
ATOM 664 N N . GLU A 1 96 ? 4.305 -19.110 -28.781 1.00 46.50 96 GLU A N 1
ATOM 665 C CA . GLU A 1 96 ? 3.730 -18.787 -30.070 1.00 46.50 96 GLU A CA 1
ATOM 666 C C . GLU A 1 96 ? 3.879 -20.056 -30.908 1.00 46.50 96 GLU A C 1
ATOM 668 O O . GLU A 1 96 ? 4.983 -20.552 -31.155 1.00 46.50 96 GLU A O 1
ATOM 673 N N . SER A 1 97 ? 2.747 -20.684 -31.212 1.00 48.62 97 SER A N 1
ATOM 674 C CA . SER A 1 97 ? 2.726 -21.871 -32.048 1.00 48.62 97 SER A CA 1
ATOM 675 C C . SER A 1 97 ? 3.215 -21.406 -33.407 1.00 48.62 97 SER A C 1
ATOM 677 O O . SER A 1 97 ? 2.446 -20.779 -34.129 1.00 48.62 97 SER A O 1
ATOM 679 N N . VAL A 1 98 ? 4.493 -21.639 -33.715 1.00 51.44 98 VAL A N 1
ATOM 680 C CA . VAL A 1 98 ? 5.095 -21.287 -35.003 1.00 51.44 98 VAL A CA 1
ATOM 681 C C . VAL A 1 98 ? 4.172 -21.822 -36.101 1.00 51.44 98 VAL A C 1
ATOM 683 O O . VAL A 1 98 ? 4.054 -23.046 -36.245 1.00 51.44 98 VAL A O 1
ATOM 686 N N . PRO A 1 99 ? 3.485 -20.962 -36.876 1.00 50.34 99 PRO A N 1
ATOM 687 C CA . PRO A 1 99 ? 2.758 -21.420 -38.035 1.00 50.34 99 PRO A CA 1
ATOM 688 C C . PRO A 1 99 ? 3.806 -21.639 -39.121 1.00 50.34 99 PRO A C 1
ATOM 690 O O . PRO A 1 99 ? 4.257 -20.688 -39.744 1.00 50.34 99 PRO A O 1
ATOM 693 N N . GLY A 1 100 ? 4.207 -22.901 -39.268 1.00 58.91 100 GLY A N 1
ATOM 694 C CA . GLY A 1 100 ? 4.831 -23.499 -40.447 1.00 58.91 100 GLY A CA 1
ATOM 695 C C . GLY A 1 100 ? 5.930 -22.711 -41.162 1.00 58.91 100 GLY A C 1
ATOM 696 O O . GLY A 1 100 ? 5.635 -21.807 -41.935 1.00 58.91 100 GLY A O 1
ATOM 697 N N . ILE A 1 101 ? 7.162 -23.206 -41.048 1.00 45.34 101 ILE A N 1
ATOM 698 C CA . ILE A 1 101 ? 8.072 -23.442 -42.184 1.00 45.34 101 ILE A CA 1
ATOM 699 C C . ILE A 1 101 ? 9.038 -24.567 -41.826 1.00 45.34 101 ILE A C 1
ATOM 701 O O . ILE A 1 101 ? 9.574 -24.540 -40.697 1.00 45.34 101 ILE A O 1
#

Foldseek 3Di:
DDDDDDPPPDDDDDLDDDPALVRVLVSLQVVCVVCLVVLVVCVVVVHAAEDEEEAEDEDPDPDDRDRDDDPVSVVSCVSSRYHYHYDYDYDDPPPPPPDDD

Secondary structure (DSSP, 8-state):
------TT----------SSHHHHHHHHHHHHHHTHHHHHHHHHTT--EEEEEEEEEPSSS---------HHHHHHHHHHTEEEEEEEEE-----------

Radius of gyration: 18.04 Å; chains: 1; bounding box: 39×33×61 Å

Sequence (101 aa):
MPGRVRSKSGFNLSIGDAVSAAALVKQVRGRVEDNMSALLALGGLGGVAVIDVGLTVGTSDPFTASVTLTPADLALLAKAGVELSVSAYPATEETESVPGI